Protein AF-A0A7X9FJ87-F1 (afdb_monomer_lite)

Radius of gyration: 13.89 Å; chains: 1; bounding box: 32×21×38 Å

Secondary structure (DSSP, 8-state):
---HHHHHHHIIIIIS---HHHHHHHHHHHHHHHHHHHHHHHHHHHTT-HHHHHHHHHHHHHHHHHTT-HHHHHHHHHHHHHHH-

Foldseek 3Di:
DDDLLVQLLCCCCPVVNDDNVCSVVLSVVLVVQLVVLVVQLVVCVVVVPLVSNLVSLVSNLVSCVNSVNNVVSVVSVVSNVVSVD

Structure (mmCIF, N/CA/C/O backbone):
data_AF-A0A7X9FJ87-F1
#
_entry.id   AF-A0A7X9FJ87-F1
#
loop_
_atom_site.group_PDB
_atom_site.id
_atom_site.type_symbol
_atom_site.label_atom_id
_atom_site.label_alt_id
_atom_site.label_comp_id
_atom_site.label_asym_id
_atom_site.label_entity_id
_atom_site.label_seq_id
_atom_site.pdbx_PDB_ins_code
_atom_site.Cartn_x
_atom_site.Cartn_y
_atom_site.Cartn_z
_atom_site.occupancy
_atom_site.B_iso_or_equiv
_atom_site.auth_seq_id
_atom_site.auth_comp_id
_atom_site.auth_asym_id
_atom_site.auth_atom_id
_atom_site.pdbx_PDB_model_num
ATOM 1 N N . MET A 1 1 ? 16.936 -12.924 -1.786 1.00 57.72 1 MET A N 1
ATOM 2 C CA . MET A 1 1 ? 15.587 -12.326 -1.747 1.00 57.72 1 MET A CA 1
ATOM 3 C C . MET A 1 1 ? 15.721 -10.932 -2.313 1.00 57.72 1 MET A C 1
ATOM 5 O O . MET A 1 1 ? 16.548 -10.192 -1.796 1.00 57.72 1 MET A O 1
ATOM 9 N N . THR A 1 2 ? 15.001 -10.611 -3.382 1.00 74.56 2 THR A N 1
ATOM 10 C CA . THR A 1 2 ? 14.821 -9.225 -3.829 1.00 74.56 2 THR A CA 1
ATOM 11 C C . THR A 1 2 ? 14.025 -8.477 -2.763 1.00 74.56 2 THR A C 1
ATOM 13 O O . THR A 1 2 ? 13.108 -9.037 -2.157 1.00 74.56 2 THR A O 1
ATOM 16 N N . GLY A 1 3 ? 14.425 -7.251 -2.451 1.00 89.88 3 GLY A N 1
ATOM 17 C CA . GLY A 1 3 ? 13.718 -6.410 -1.503 1.00 89.88 3 GLY A CA 1
ATOM 18 C C . GLY A 1 3 ? 12.416 -5.858 -2.096 1.00 89.88 3 GLY A C 1
ATOM 19 O O . GLY A 1 3 ? 12.123 -6.035 -3.284 1.00 89.88 3 GLY A O 1
ATOM 20 N N . PRO A 1 4 ? 11.600 -5.170 -1.277 1.00 90.31 4 PRO A N 1
ATOM 21 C CA . PRO A 1 4 ? 10.334 -4.599 -1.732 1.00 90.31 4 PRO A CA 1
ATOM 22 C C . PRO A 1 4 ? 10.499 -3.565 -2.853 1.00 90.31 4 PRO A C 1
ATOM 24 O O . PRO A 1 4 ? 9.638 -3.465 -3.720 1.00 90.31 4 PRO A O 1
ATOM 27 N N . ILE A 1 5 ? 11.600 -2.805 -2.852 1.00 93.31 5 ILE A N 1
ATOM 28 C CA . ILE A 1 5 ? 11.863 -1.810 -3.900 1.00 93.31 5 ILE A CA 1
ATOM 29 C C . ILE A 1 5 ? 12.210 -2.501 -5.217 1.00 93.31 5 ILE A C 1
ATOM 31 O O . ILE A 1 5 ? 11.625 -2.139 -6.233 1.00 93.31 5 ILE A O 1
ATOM 35 N N . GLU A 1 6 ? 13.092 -3.509 -5.211 1.00 95.38 6 GLU A N 1
ATOM 36 C CA . GLU A 1 6 ? 13.386 -4.261 -6.436 1.00 95.38 6 GLU A CA 1
ATOM 37 C C . GLU A 1 6 ? 12.134 -4.967 -6.961 1.00 95.38 6 GLU A C 1
ATOM 39 O O . GLU A 1 6 ? 11.836 -4.871 -8.142 1.00 95.38 6 GLU A O 1
ATOM 44 N N . THR A 1 7 ? 11.331 -5.567 -6.077 1.00 96.12 7 THR A N 1
ATOM 45 C CA . THR A 1 7 ? 10.066 -6.217 -6.465 1.00 96.12 7 THR A CA 1
ATOM 46 C C . THR A 1 7 ? 9.107 -5.241 -7.151 1.00 96.12 7 THR A C 1
ATOM 48 O O . THR A 1 7 ? 8.519 -5.570 -8.178 1.00 96.12 7 THR A O 1
ATOM 51 N N . ALA A 1 8 ? 8.945 -4.034 -6.600 1.00 97.06 8 ALA A N 1
ATOM 52 C CA . ALA A 1 8 ? 8.070 -3.025 -7.187 1.00 97.06 8 ALA A CA 1
ATOM 53 C C . ALA A 1 8 ? 8.620 -2.480 -8.512 1.00 97.06 8 ALA A C 1
ATOM 55 O O . ALA A 1 8 ? 7.855 -2.289 -9.456 1.00 97.06 8 ALA A O 1
ATOM 56 N N . ARG A 1 9 ? 9.940 -2.271 -8.604 1.00 97.44 9 ARG A N 1
ATOM 57 C CA . ARG A 1 9 ? 10.611 -1.869 -9.847 1.00 97.44 9 ARG A CA 1
ATOM 58 C C . ARG A 1 9 ? 10.396 -2.912 -10.943 1.00 97.44 9 ARG A C 1
ATOM 60 O O . ARG A 1 9 ? 9.960 -2.550 -12.031 1.00 97.44 9 ARG A O 1
ATOM 67 N N . ASP A 1 10 ? 10.650 -4.183 -10.635 1.00 96.94 10 ASP A N 1
ATOM 68 C CA . ASP A 1 10 ? 10.476 -5.298 -11.565 1.00 96.94 10 ASP A CA 1
ATOM 69 C C . ASP A 1 10 ? 9.022 -5.376 -12.030 1.00 96.94 10 ASP A C 1
ATOM 71 O O . ASP A 1 10 ? 8.767 -5.415 -13.227 1.00 96.94 10 ASP A O 1
ATOM 75 N N . TYR A 1 11 ? 8.056 -5.278 -11.113 1.00 97.56 11 TYR A N 1
ATOM 76 C CA . TYR A 1 11 ? 6.635 -5.262 -11.459 1.00 97.56 11 TYR A CA 1
ATOM 77 C C . TYR A 1 11 ? 6.264 -4.114 -12.414 1.00 97.56 11 TYR A C 1
ATOM 79 O O . TYR A 1 11 ? 5.536 -4.321 -13.389 1.00 97.56 11 TYR A O 1
ATOM 87 N N . PHE A 1 12 ? 6.781 -2.906 -12.176 1.00 97.94 12 PHE A N 1
ATOM 88 C CA . PHE A 1 12 ? 6.542 -1.770 -13.065 1.00 97.94 12 PHE A CA 1
ATOM 89 C C . PHE A 1 12 ? 7.179 -1.952 -14.446 1.00 97.94 12 PHE A C 1
ATOM 91 O O . PHE A 1 12 ? 6.533 -1.638 -15.446 1.00 97.94 12 PHE A O 1
ATOM 98 N N . LEU A 1 13 ? 8.396 -2.497 -14.511 1.00 97.31 13 LEU A N 1
ATOM 99 C CA . LEU A 1 13 ? 9.105 -2.752 -15.766 1.00 97.31 13 LEU A CA 1
ATOM 100 C C . LEU A 1 13 ? 8.477 -3.893 -16.573 1.00 97.31 13 LEU A C 1
ATOM 102 O O . LEU A 1 13 ? 8.274 -3.760 -17.779 1.00 97.31 13 LEU A O 1
ATOM 106 N N . THR A 1 14 ? 8.188 -5.028 -15.935 1.00 96.62 14 THR A N 1
ATOM 107 C CA . THR A 1 14 ? 7.845 -6.269 -16.643 1.00 96.62 14 THR A CA 1
ATOM 108 C C . THR A 1 14 ? 6.348 -6.420 -16.851 1.00 96.62 14 THR A C 1
ATOM 110 O O . THR A 1 14 ? 5.909 -6.692 -17.971 1.00 96.62 14 THR A O 1
ATOM 113 N N . GLU A 1 15 ? 5.558 -6.218 -15.795 1.00 96.81 15 GLU A N 1
ATOM 114 C CA . GLU A 1 15 ? 4.116 -6.464 -15.825 1.00 96.81 15 GLU A CA 1
ATOM 115 C C . GLU A 1 15 ? 3.356 -5.255 -16.367 1.00 96.81 15 GLU A C 1
ATOM 117 O O . GLU A 1 15 ? 2.496 -5.402 -17.236 1.00 96.81 15 GLU A O 1
ATOM 122 N N . LEU A 1 16 ? 3.686 -4.052 -15.883 1.00 96.44 16 LEU A N 1
ATOM 123 C CA . LEU A 1 16 ? 2.987 -2.825 -16.285 1.00 96.44 16 LEU A CA 1
ATOM 124 C C . LEU A 1 16 ? 3.644 -2.095 -17.460 1.00 96.44 16 LEU A C 1
ATOM 126 O O . LEU A 1 16 ? 2.991 -1.259 -18.083 1.00 96.44 16 LEU A O 1
ATOM 130 N N . ARG A 1 17 ? 4.891 -2.445 -17.804 1.00 97.00 17 ARG A N 1
ATOM 131 C CA . ARG A 1 17 ? 5.650 -1.876 -18.930 1.00 97.00 17 ARG A CA 1
ATOM 132 C C . ARG A 1 17 ? 5.759 -0.349 -18.880 1.00 97.00 17 ARG A C 1
ATOM 134 O O . ARG A 1 17 ? 5.652 0.313 -19.913 1.00 97.00 17 ARG A O 1
ATOM 141 N N . PHE A 1 18 ? 5.959 0.203 -17.684 1.00 96.50 18 PHE A N 1
ATOM 142 C CA . PHE A 1 18 ? 6.259 1.625 -17.532 1.00 96.50 18 PHE A CA 1
ATOM 143 C C . PHE A 1 18 ? 7.629 1.968 -18.139 1.00 96.50 18 PHE A C 1
ATOM 145 O O . PHE A 1 18 ? 8.542 1.137 -18.071 1.00 96.50 18 PHE A O 1
ATOM 152 N N . PRO A 1 19 ? 7.801 3.182 -18.695 1.00 96.69 19 PRO A N 1
ATOM 153 C CA . PRO A 1 19 ? 9.114 3.691 -19.078 1.00 96.69 19 PRO A CA 1
ATOM 154 C C . PRO A 1 19 ? 10.045 3.736 -17.863 1.00 96.69 19 PRO A C 1
ATOM 156 O O . PRO A 1 19 ? 9.635 4.163 -16.782 1.00 96.69 19 PRO A O 1
ATOM 159 N N . GLU A 1 20 ? 11.296 3.300 -18.023 1.00 94.56 20 GLU A N 1
ATOM 160 C CA . GLU A 1 20 ? 12.247 3.208 -16.908 1.00 94.56 20 GLU A CA 1
ATOM 161 C C . GLU A 1 20 ? 12.479 4.572 -16.236 1.00 94.56 20 GLU A C 1
ATOM 163 O O . GLU A 1 20 ? 12.630 4.648 -15.016 1.00 94.56 20 GLU A O 1
ATOM 168 N N . GLU A 1 21 ? 12.424 5.652 -17.015 1.00 94.94 21 GLU A N 1
ATOM 169 C CA . GLU A 1 21 ? 12.556 7.030 -16.552 1.00 94.94 21 GLU A CA 1
ATOM 170 C C . GLU A 1 21 ? 11.423 7.496 -15.618 1.00 94.94 21 GLU A C 1
ATOM 172 O O . GLU A 1 21 ? 11.651 8.378 -14.790 1.00 94.94 21 GLU A O 1
ATOM 177 N N . GLU A 1 22 ? 10.229 6.898 -15.693 1.00 95.56 22 GLU A N 1
ATOM 178 C CA . GLU A 1 22 ? 9.077 7.257 -14.847 1.00 95.56 22 GLU A CA 1
ATOM 179 C C . GLU A 1 22 ? 9.055 6.474 -13.523 1.00 95.56 22 GLU A C 1
ATOM 181 O O . GLU A 1 22 ? 8.464 6.904 -12.528 1.00 95.56 22 GLU A O 1
ATOM 186 N N . ILE A 1 23 ? 9.715 5.314 -13.478 1.00 97.06 23 ILE A N 1
ATOM 187 C CA . ILE A 1 23 ? 9.576 4.354 -12.376 1.00 97.06 23 ILE A CA 1
ATOM 188 C C . ILE A 1 23 ? 10.090 4.908 -11.051 1.00 97.06 23 ILE A C 1
ATOM 190 O O . ILE A 1 23 ? 9.469 4.682 -10.013 1.00 97.06 23 ILE A O 1
ATOM 194 N N . GLU A 1 24 ? 11.190 5.657 -11.060 1.00 95.38 24 GLU A N 1
ATOM 195 C CA . GLU A 1 24 ? 11.735 6.244 -9.832 1.00 95.38 24 GLU A CA 1
ATOM 196 C C . GLU A 1 24 ? 10.769 7.268 -9.211 1.00 95.38 24 GLU A C 1
ATOM 198 O O . GLU A 1 24 ? 10.617 7.323 -7.984 1.00 95.38 24 GLU A O 1
ATOM 203 N N . GLU A 1 25 ? 10.054 8.036 -10.039 1.00 96.50 25 GLU A N 1
ATOM 204 C CA . GLU A 1 25 ? 9.027 8.971 -9.573 1.00 96.50 25 GLU A CA 1
ATOM 205 C C . GLU A 1 25 ? 7.819 8.223 -8.993 1.00 96.50 25 GLU A C 1
ATOM 207 O O . GLU A 1 25 ? 7.370 8.532 -7.882 1.00 96.50 25 GLU A O 1
ATOM 212 N N . ILE A 1 26 ? 7.346 7.182 -9.684 1.00 96.56 26 ILE A N 1
ATOM 213 C CA . ILE A 1 26 ? 6.232 6.341 -9.225 1.00 96.56 26 ILE A CA 1
ATOM 214 C C . ILE A 1 26 ? 6.586 5.647 -7.902 1.00 96.56 26 ILE A C 1
ATOM 216 O O . ILE A 1 26 ? 5.784 5.647 -6.964 1.00 96.56 26 ILE A O 1
ATOM 220 N N . LEU A 1 27 ? 7.800 5.101 -7.774 1.00 96.94 27 LEU A N 1
ATOM 221 C CA . LEU A 1 27 ? 8.288 4.482 -6.539 1.00 96.94 27 LEU A CA 1
ATOM 222 C C . LEU A 1 27 ? 8.377 5.497 -5.396 1.00 96.94 27 LEU A C 1
ATOM 224 O O . LEU A 1 27 ? 8.006 5.187 -4.258 1.00 96.94 27 LEU A O 1
ATOM 228 N N . ALA A 1 28 ? 8.837 6.721 -5.669 1.00 96.38 28 ALA A N 1
ATOM 229 C CA . ALA A 1 28 ? 8.885 7.782 -4.671 1.00 96.38 28 ALA A CA 1
ATOM 230 C C . ALA A 1 28 ? 7.479 8.192 -4.203 1.00 96.38 28 ALA A C 1
ATOM 232 O O . ALA A 1 28 ? 7.266 8.362 -2.995 1.00 96.38 28 ALA A O 1
ATOM 233 N N . LEU A 1 29 ? 6.518 8.308 -5.125 1.00 96.62 29 LEU A N 1
ATOM 234 C CA . LEU A 1 29 ? 5.117 8.595 -4.815 1.00 96.62 29 LEU A CA 1
ATOM 235 C C . LEU A 1 29 ? 4.488 7.464 -3.994 1.00 96.62 29 LEU A C 1
ATOM 237 O O . LEU A 1 29 ? 3.916 7.722 -2.933 1.00 96.62 29 LEU A O 1
ATOM 241 N N . GLY A 1 30 ? 4.665 6.216 -4.430 1.00 96.19 30 GLY A N 1
ATOM 242 C CA . GLY A 1 30 ? 4.184 5.023 -3.736 1.00 96.19 30 GLY A CA 1
ATOM 243 C C . GLY A 1 30 ? 4.735 4.922 -2.315 1.00 96.19 30 GLY A C 1
ATOM 244 O O . GLY A 1 30 ? 3.971 4.715 -1.373 1.00 96.19 30 GLY A O 1
ATOM 245 N N . ARG A 1 31 ? 6.037 5.177 -2.120 1.00 96.00 31 ARG A N 1
ATOM 246 C CA . ARG A 1 31 ? 6.662 5.197 -0.787 1.00 96.00 31 ARG A CA 1
ATOM 247 C C . ARG A 1 31 ? 6.035 6.253 0.123 1.00 96.00 31 ARG A C 1
ATOM 249 O O . ARG A 1 31 ? 5.724 5.949 1.271 1.00 96.00 31 ARG A O 1
ATOM 256 N N . ARG A 1 32 ? 5.832 7.480 -0.373 1.00 97.31 32 ARG A N 1
ATOM 257 C CA . ARG A 1 32 ? 5.201 8.564 0.403 1.00 97.31 32 ARG A CA 1
ATOM 258 C C . ARG A 1 32 ? 3.762 8.216 0.780 1.00 97.31 32 ARG A C 1
ATOM 260 O O . ARG A 1 32 ? 3.405 8.338 1.950 1.00 97.31 32 ARG A O 1
ATOM 267 N N . ALA A 1 33 ? 2.975 7.742 -0.184 1.00 97.12 33 ALA A N 1
ATOM 268 C CA . ALA A 1 33 ? 1.591 7.341 0.036 1.00 97.12 33 ALA A CA 1
ATOM 269 C C . ALA A 1 33 ? 1.495 6.191 1.050 1.00 97.12 33 ALA A C 1
ATOM 271 O O . ALA A 1 33 ? 0.665 6.232 1.957 1.00 97.12 33 ALA A O 1
ATOM 272 N N . LEU A 1 34 ? 2.389 5.201 0.956 1.00 97.00 34 LEU A N 1
ATOM 273 C CA . LEU A 1 34 ? 2.442 4.084 1.893 1.00 97.00 34 LEU A CA 1
ATOM 274 C C . LEU A 1 34 ? 2.787 4.551 3.313 1.00 97.00 34 LEU A C 1
ATOM 276 O O . LEU A 1 34 ? 2.119 4.147 4.262 1.00 97.00 34 LEU A O 1
ATOM 280 N N . SER A 1 35 ? 3.782 5.430 3.473 1.00 96.94 35 SER A N 1
ATOM 281 C CA . SER A 1 35 ? 4.122 6.004 4.782 1.00 96.94 35 SER A CA 1
ATOM 282 C C . SER A 1 35 ? 2.954 6.783 5.394 1.00 96.94 35 SER A C 1
ATOM 284 O O . SER A 1 35 ? 2.688 6.641 6.586 1.00 96.94 35 SER A O 1
ATOM 286 N N . GLN A 1 36 ? 2.234 7.569 4.590 1.00 97.56 36 GLN A N 1
ATOM 287 C CA . GLN A 1 36 ? 1.054 8.308 5.044 1.00 97.56 36 GLN A CA 1
ATOM 288 C C . GLN A 1 36 ? -0.088 7.369 5.449 1.00 97.56 36 GLN A C 1
ATOM 290 O O . GLN A 1 36 ? -0.633 7.522 6.540 1.00 97.56 36 GLN A O 1
ATOM 295 N N . GLY A 1 37 ? -0.410 6.372 4.619 1.00 97.06 37 GLY A N 1
ATOM 296 C CA . GLY A 1 37 ? -1.461 5.395 4.908 1.00 97.06 37 GLY A CA 1
ATOM 297 C C . GLY A 1 37 ? -1.167 4.576 6.166 1.00 97.06 37 GLY A C 1
ATOM 298 O O . GLY A 1 37 ? -2.028 4.438 7.030 1.00 97.06 37 GLY A O 1
ATOM 299 N N . LEU A 1 38 ? 0.074 4.102 6.334 1.00 97.62 38 LEU A N 1
ATOM 300 C CA . LEU A 1 38 ? 0.493 3.394 7.548 1.00 97.62 38 LEU A CA 1
ATOM 301 C C . LEU A 1 38 ? 0.421 4.291 8.791 1.00 97.62 38 LEU A C 1
ATOM 303 O O . LEU A 1 38 ? -0.060 3.847 9.832 1.00 97.62 38 LEU A O 1
ATOM 307 N N . GLY A 1 39 ? 0.835 5.557 8.683 1.00 97.94 39 GLY A N 1
ATOM 308 C CA . GLY A 1 39 ? 0.655 6.538 9.757 1.00 97.94 39 GLY A CA 1
ATOM 309 C C . GLY A 1 39 ? -0.821 6.739 10.119 1.00 97.94 39 GLY A C 1
ATOM 310 O O . GLY A 1 39 ? -1.164 6.810 11.300 1.00 97.94 39 GLY A O 1
ATOM 311 N N . GLY A 1 40 ? -1.703 6.746 9.116 1.00 97.81 40 GLY A N 1
ATOM 312 C CA . GLY A 1 40 ? -3.153 6.776 9.290 1.00 97.81 40 GLY A CA 1
ATOM 313 C C . GLY A 1 40 ? -3.690 5.563 10.050 1.00 97.81 40 GLY A C 1
ATOM 314 O O . GLY A 1 40 ? -4.444 5.741 11.006 1.00 97.81 40 GLY A O 1
ATOM 315 N N . VAL A 1 41 ? -3.261 4.347 9.686 1.00 97.94 41 VAL A N 1
ATOM 316 C CA . VAL A 1 41 ? -3.628 3.107 10.396 1.00 97.94 41 VAL A CA 1
ATOM 317 C C . VAL A 1 41 ? -3.193 3.172 11.861 1.00 97.94 41 VAL A C 1
ATOM 319 O O . VAL A 1 41 ? -4.006 2.934 12.751 1.00 97.94 41 VAL A O 1
ATOM 322 N N . VAL A 1 42 ? -1.933 3.535 12.132 1.00 97.88 42 VAL A N 1
ATOM 323 C CA . VAL A 1 42 ? -1.400 3.628 13.504 1.00 97.88 42 VAL A CA 1
ATOM 324 C C . VAL A 1 42 ? -2.169 4.661 14.326 1.00 97.88 42 VAL A C 1
ATOM 326 O O . VAL A 1 42 ? -2.535 4.391 15.470 1.00 97.88 42 VAL A O 1
ATOM 329 N N . SER A 1 43 ? -2.463 5.825 13.743 1.00 98.06 43 SER A N 1
ATOM 330 C CA . SER A 1 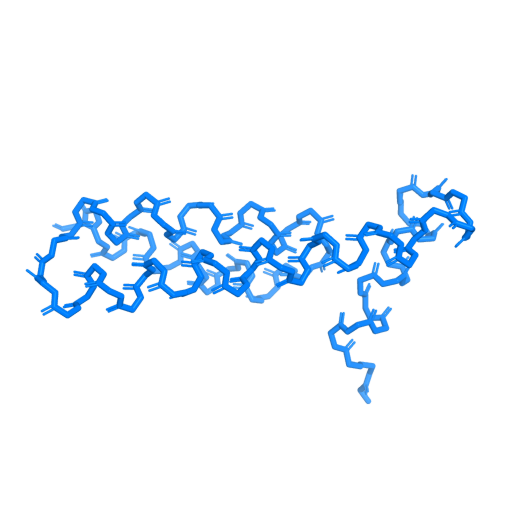43 ? -3.251 6.856 14.418 1.00 98.06 43 SER A CA 1
ATOM 331 C C . SER A 1 43 ? -4.670 6.381 14.736 1.00 98.06 43 SER A C 1
ATOM 333 O O . SER A 1 43 ? -5.143 6.648 15.837 1.00 98.06 43 SER A O 1
ATOM 335 N N . ALA A 1 44 ? -5.338 5.689 13.809 1.00 97.69 44 ALA A N 1
ATOM 336 C CA . ALA A 1 44 ? -6.697 5.188 14.006 1.00 97.69 44 ALA A CA 1
ATOM 337 C C . ALA A 1 44 ? -6.761 4.073 15.063 1.00 97.69 44 ALA A C 1
ATOM 339 O O . ALA A 1 44 ? -7.672 4.057 15.892 1.00 97.69 44 ALA A O 1
ATOM 340 N N . LEU A 1 45 ? -5.753 3.192 15.092 1.00 96.81 45 LEU A N 1
ATOM 341 C CA . LEU A 1 45 ? -5.589 2.193 16.151 1.00 96.81 45 LEU A CA 1
ATOM 342 C C . LEU A 1 45 ? -5.422 2.858 17.522 1.00 96.81 45 LEU A C 1
ATOM 344 O O . LEU A 1 45 ? -6.061 2.441 18.484 1.00 96.81 45 LEU A O 1
ATOM 348 N N . GLY A 1 46 ? -4.617 3.923 17.607 1.00 97.50 46 GLY A N 1
ATOM 349 C CA . GLY A 1 46 ? -4.403 4.670 18.849 1.00 97.50 46 GLY A CA 1
ATOM 350 C C . GLY A 1 46 ? -5.666 5.335 19.409 1.00 97.50 46 GLY A C 1
ATOM 351 O O . GLY A 1 46 ? -5.753 5.548 20.615 1.00 97.50 46 GLY A O 1
ATOM 352 N N . THR A 1 47 ? -6.654 5.634 18.559 1.00 97.00 47 THR A N 1
ATOM 353 C CA . THR A 1 47 ? -7.947 6.206 18.970 1.00 97.00 47 THR A CA 1
ATOM 354 C C . THR A 1 47 ? -9.068 5.172 19.091 1.00 97.00 47 THR A C 1
ATOM 356 O O . THR A 1 47 ? -10.180 5.545 19.454 1.00 97.00 47 THR A O 1
ATOM 359 N N . GLY A 1 48 ? -8.814 3.898 18.771 1.00 96.25 48 GLY A N 1
ATOM 360 C CA . GLY A 1 48 ? -9.840 2.848 18.754 1.00 96.25 48 GLY A CA 1
ATOM 361 C C . GLY A 1 48 ? -10.926 3.045 17.686 1.00 96.25 48 GLY A C 1
ATOM 362 O O . GLY A 1 48 ? -12.020 2.504 17.819 1.00 96.25 48 GLY A O 1
ATOM 363 N N . ASP A 1 49 ? -10.652 3.828 16.639 1.00 97.38 49 ASP A N 1
ATOM 364 C CA . ASP A 1 49 ? -11.621 4.125 15.579 1.00 97.38 49 ASP A CA 1
ATOM 365 C C . ASP A 1 49 ? -11.551 3.046 14.490 1.00 97.38 49 ASP A C 1
ATOM 367 O O . ASP A 1 49 ? -10.801 3.163 13.517 1.00 97.38 49 ASP A O 1
ATOM 371 N N . ALA A 1 50 ? -12.322 1.972 14.673 1.00 97.50 50 ALA A N 1
ATOM 372 C CA . ALA A 1 50 ? -12.330 0.818 13.774 1.00 97.50 50 ALA A CA 1
ATOM 373 C C . ALA A 1 50 ? -12.672 1.194 12.321 1.00 97.50 50 ALA A C 1
ATOM 375 O O . ALA A 1 50 ? -12.036 0.708 11.385 1.00 97.50 50 ALA A O 1
ATOM 376 N N . ARG A 1 51 ? -13.599 2.138 12.113 1.00 97.69 51 ARG A N 1
ATOM 377 C CA . ARG A 1 51 ? -13.949 2.615 10.770 1.00 97.69 51 ARG A CA 1
ATOM 378 C C . ARG A 1 51 ? -12.735 3.240 10.086 1.00 97.69 51 ARG A C 1
ATOM 380 O O . ARG A 1 51 ? -12.430 2.890 8.947 1.00 97.69 51 ARG A O 1
ATOM 387 N N . ARG A 1 52 ? -12.014 4.130 10.774 1.00 97.75 52 ARG A N 1
ATOM 388 C CA . ARG A 1 52 ? -10.794 4.730 10.212 1.00 97.75 52 ARG A CA 1
ATOM 389 C C . ARG A 1 52 ? -9.687 3.702 10.005 1.00 97.75 52 ARG A C 1
ATOM 391 O O . ARG A 1 52 ? -8.930 3.841 9.048 1.00 97.75 52 ARG A O 1
ATOM 398 N N . VAL A 1 53 ? -9.589 2.671 10.849 1.00 98.44 53 VAL A N 1
ATOM 399 C CA . VAL A 1 53 ? -8.648 1.562 10.616 1.00 98.44 53 VAL A CA 1
ATOM 400 C C . VAL A 1 53 ? -8.965 0.860 9.296 1.00 98.44 53 VAL A C 1
ATOM 402 O O . VAL A 1 53 ? -8.052 0.716 8.483 1.00 98.44 53 VAL A O 1
ATOM 405 N N . SER A 1 54 ? -10.229 0.489 9.045 1.00 98.38 54 SER A N 1
ATOM 406 C CA . SER A 1 54 ? -10.641 -0.133 7.774 1.00 98.38 54 SER A CA 1
ATOM 407 C C . SER A 1 54 ? -10.321 0.772 6.577 1.00 98.38 54 SER A C 1
ATOM 409 O O . SER A 1 54 ? -9.614 0.351 5.661 1.00 98.38 54 SER A O 1
ATOM 411 N N . GLU A 1 55 ? -10.717 2.050 6.620 1.00 97.94 55 GLU A N 1
ATOM 412 C CA . GLU A 1 55 ? -10.465 3.004 5.529 1.00 97.94 55 GLU A CA 1
ATOM 413 C C . GLU A 1 55 ? -8.968 3.143 5.200 1.00 97.94 55 GLU A C 1
ATOM 415 O O . GLU A 1 55 ? -8.565 3.103 4.035 1.00 97.94 55 GLU A O 1
ATOM 420 N N . GLN A 1 56 ? -8.118 3.285 6.220 1.00 98.25 56 GLN A N 1
ATOM 421 C CA . GLN A 1 56 ? -6.675 3.434 6.018 1.00 98.25 56 GLN A CA 1
ATOM 422 C C . GLN A 1 56 ? -6.026 2.122 5.557 1.00 98.25 56 GLN A C 1
ATOM 424 O O . GLN A 1 56 ? -5.153 2.139 4.687 1.00 98.25 56 GLN A O 1
ATOM 429 N N . ALA A 1 57 ? -6.481 0.976 6.069 1.00 98.38 57 ALA A N 1
ATOM 430 C CA . ALA A 1 57 ? -6.021 -0.335 5.623 1.00 98.38 57 ALA A CA 1
ATOM 431 C C . ALA A 1 57 ? -6.403 -0.610 4.157 1.00 98.38 57 ALA A C 1
ATOM 433 O O . ALA A 1 57 ? -5.573 -1.117 3.396 1.00 98.38 57 ALA A O 1
ATOM 434 N N . HIS A 1 58 ? -7.599 -0.195 3.726 1.00 98.25 58 HIS A N 1
ATOM 435 C CA . HIS A 1 58 ? -8.043 -0.267 2.334 1.00 98.25 58 HIS A CA 1
ATOM 436 C C . HIS A 1 58 ? -7.117 0.518 1.394 1.00 98.25 58 HIS A C 1
ATOM 438 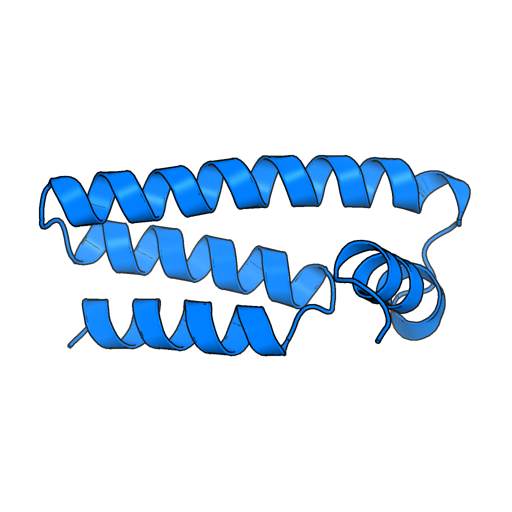O O . HIS A 1 58 ? -6.701 0.002 0.350 1.00 98.25 58 HIS A O 1
ATOM 444 N N . LEU A 1 59 ? -6.750 1.746 1.781 1.00 97.62 59 LEU A N 1
ATOM 445 C CA . LEU A 1 59 ? -5.813 2.583 1.027 1.00 97.62 59 LEU A CA 1
ATOM 446 C C . LEU A 1 59 ? -4.429 1.929 0.934 1.00 97.62 59 LEU A C 1
ATOM 448 O O . LEU A 1 59 ? -3.882 1.786 -0.161 1.00 97.62 59 LEU A O 1
ATOM 452 N N . VAL A 1 60 ? -3.884 1.473 2.067 1.00 98.50 60 VAL A N 1
ATOM 453 C CA . VAL A 1 60 ? -2.582 0.788 2.130 1.00 98.50 60 VAL A CA 1
ATOM 454 C C . VAL A 1 60 ? -2.572 -0.464 1.248 1.00 98.50 60 VAL A C 1
ATOM 456 O O . VAL A 1 60 ? -1.636 -0.664 0.474 1.00 98.50 60 VAL A O 1
ATOM 459 N N . LYS A 1 61 ? -3.633 -1.278 1.294 1.00 98.38 61 LYS A N 1
ATOM 460 C CA . LYS A 1 61 ? -3.815 -2.445 0.418 1.00 98.38 61 LYS A CA 1
ATOM 461 C C . LYS A 1 61 ? -3.745 -2.050 -1.057 1.00 98.38 61 LYS A C 1
ATOM 463 O O . LYS A 1 61 ? -3.049 -2.719 -1.821 1.00 98.38 61 LYS A O 1
ATOM 468 N N . GLY A 1 62 ? -4.461 -0.999 -1.459 1.00 98.06 62 GLY A N 1
ATOM 469 C CA . GLY A 1 62 ? -4.458 -0.507 -2.838 1.00 98.06 62 GLY A CA 1
ATOM 470 C C . GLY A 1 62 ? -3.057 -0.113 -3.303 1.00 98.06 62 GLY A C 1
ATOM 471 O O . GLY A 1 62 ? -2.594 -0.597 -4.334 1.00 98.06 62 GLY A O 1
ATOM 472 N N . ILE A 1 63 ? -2.350 0.683 -2.497 1.00 97.94 63 ILE A N 1
ATOM 473 C CA . ILE A 1 63 ? -0.980 1.133 -2.790 1.00 97.94 63 ILE A CA 1
ATOM 474 C C . ILE A 1 63 ? -0.042 -0.067 -2.965 1.00 97.94 63 ILE A C 1
ATOM 476 O O . ILE A 1 63 ? 0.634 -0.175 -3.984 1.00 97.94 63 ILE A O 1
ATOM 480 N N . LEU A 1 64 ? -0.044 -1.005 -2.015 1.00 98.19 64 LEU A N 1
ATOM 481 C CA . LEU A 1 64 ? 0.829 -2.181 -2.054 1.00 98.19 64 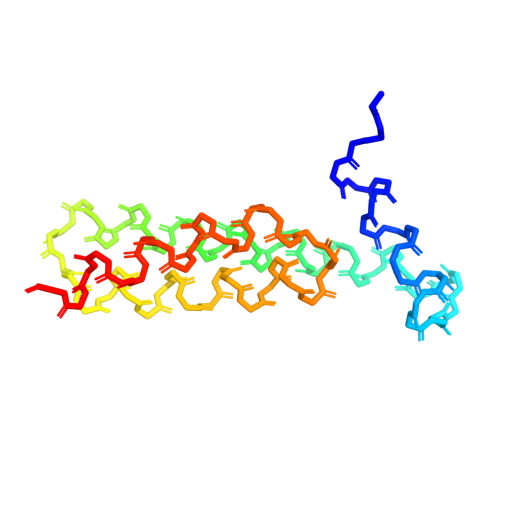LEU A CA 1
ATOM 482 C C . LEU A 1 64 ? 0.575 -3.045 -3.294 1.00 98.19 64 LEU A C 1
ATOM 484 O O . LEU A 1 64 ? 1.520 -3.455 -3.961 1.00 98.19 64 LEU A O 1
ATOM 488 N N . ARG A 1 65 ? -0.692 -3.290 -3.646 1.00 97.88 65 ARG A N 1
ATOM 489 C CA . ARG A 1 65 ? -1.040 -4.090 -4.832 1.00 97.88 65 ARG A CA 1
ATOM 490 C C . ARG A 1 65 ? -0.682 -3.385 -6.137 1.00 97.88 65 ARG A C 1
ATOM 492 O O . ARG A 1 65 ? 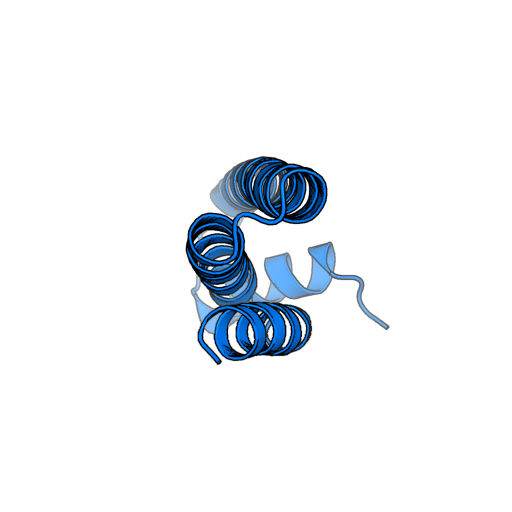-0.221 -4.050 -7.057 1.00 97.88 65 ARG A O 1
ATOM 499 N N . ASN A 1 66 ? -0.842 -2.064 -6.203 1.00 96.94 66 ASN A N 1
ATOM 500 C CA . ASN A 1 66 ? -0.423 -1.282 -7.366 1.00 96.94 66 ASN A CA 1
ATOM 501 C C . ASN A 1 66 ? 1.101 -1.297 -7.551 1.00 96.94 66 ASN A C 1
ATOM 503 O O . ASN A 1 66 ? 1.569 -1.162 -8.672 1.00 96.94 66 ASN A O 1
ATOM 507 N N . MET A 1 67 ? 1.861 -1.513 -6.475 1.00 97.00 67 MET A N 1
ATOM 508 C CA . MET A 1 67 ? 3.317 -1.680 -6.500 1.00 97.00 67 MET A CA 1
ATOM 509 C C . MET A 1 67 ? 3.768 -3.143 -6.670 1.00 97.00 67 MET A C 1
ATOM 511 O O . MET A 1 67 ? 4.935 -3.440 -6.450 1.00 97.00 67 MET A O 1
ATOM 515 N N . GLY A 1 68 ? 2.869 -4.088 -6.966 1.00 97.00 68 GLY A N 1
ATOM 516 C CA . GLY A 1 68 ? 3.223 -5.513 -7.079 1.00 97.00 68 GLY A CA 1
ATOM 517 C C . GLY A 1 68 ? 3.555 -6.200 -5.745 1.00 97.00 68 GLY A C 1
ATOM 518 O O . GLY A 1 68 ? 3.919 -7.374 -5.713 1.00 97.00 68 GLY A O 1
ATOM 519 N N . LEU A 1 69 ? 3.386 -5.511 -4.613 1.00 97.25 69 LEU A N 1
ATOM 520 C CA . LEU A 1 69 ? 3.650 -6.020 -3.264 1.00 97.25 69 LEU A CA 1
ATOM 521 C C . LEU A 1 69 ? 2.433 -6.785 -2.728 1.00 97.25 69 LEU A C 1
ATOM 523 O O . LEU A 1 69 ? 1.821 -6.416 -1.721 1.00 97.25 69 LEU A O 1
ATOM 527 N N . PHE A 1 70 ? 2.056 -7.859 -3.422 1.00 96.38 70 PHE A N 1
ATOM 528 C CA . PHE A 1 70 ? 0.820 -8.595 -3.145 1.00 96.38 70 PHE A CA 1
ATOM 529 C C . PHE A 1 70 ? 0.777 -9.208 -1.743 1.00 96.38 70 PHE A C 1
ATOM 531 O O . PHE A 1 70 ? -0.282 -9.204 -1.119 1.00 96.38 70 PHE A O 1
ATOM 538 N N . ASP A 1 71 ? 1.905 -9.689 -1.224 1.00 95.69 71 ASP A N 1
ATOM 539 C CA . ASP A 1 71 ? 1.987 -10.324 0.096 1.00 95.69 71 ASP A CA 1
ATOM 540 C C . ASP A 1 71 ? 1.733 -9.325 1.230 1.00 95.69 71 ASP A C 1
ATOM 542 O O . ASP A 1 71 ? 0.783 -9.528 1.992 1.00 95.69 71 ASP A O 1
ATOM 546 N N . PRO A 1 72 ? 2.451 -8.187 1.295 1.00 96.50 72 PRO A N 1
ATOM 547 C CA . PRO A 1 72 ? 2.054 -7.072 2.149 1.00 96.50 72 PRO A CA 1
ATOM 548 C C . PRO A 1 72 ? 0.600 -6.627 1.928 1.00 96.50 72 PRO A C 1
ATOM 550 O O . PRO A 1 72 ? -0.123 -6.362 2.888 1.00 96.50 72 PRO A O 1
ATOM 553 N N . GLY A 1 73 ? 0.132 -6.591 0.676 1.00 98.00 73 GLY A N 1
ATOM 554 C CA . GLY A 1 73 ? -1.253 -6.246 0.347 1.00 98.00 73 GLY A CA 1
ATOM 555 C C . GLY A 1 73 ? -2.286 -7.209 0.948 1.00 98.00 73 GLY A C 1
ATOM 556 O O . GLY A 1 73 ? -3.366 -6.777 1.353 1.00 98.00 73 GLY A O 1
ATOM 557 N N . ARG A 1 74 ? -1.966 -8.507 1.062 1.00 98.25 74 ARG A N 1
ATOM 558 C CA . ARG A 1 74 ? -2.806 -9.502 1.753 1.00 98.25 74 ARG A CA 1
ATOM 559 C C . ARG A 1 74 ? -2.894 -9.222 3.252 1.00 98.25 74 ARG A C 1
ATOM 561 O O . ARG A 1 74 ? -3.966 -9.377 3.828 1.00 98.25 74 ARG A O 1
ATOM 568 N N . ILE A 1 75 ? -1.803 -8.769 3.869 1.00 97.62 75 ILE A N 1
ATOM 569 C CA . ILE A 1 75 ? -1.790 -8.382 5.287 1.00 97.62 75 ILE A CA 1
ATOM 570 C C . ILE A 1 75 ? -2.665 -7.143 5.506 1.00 97.62 75 ILE A C 1
ATOM 572 O O . ILE A 1 75 ? -3.508 -7.149 6.396 1.00 97.62 75 ILE A O 1
ATOM 576 N N . ALA A 1 76 ? -2.528 -6.114 4.664 1.00 98.12 76 ALA A N 1
ATOM 577 C CA . ALA A 1 76 ? -3.359 -4.911 4.751 1.00 98.12 76 ALA A CA 1
ATOM 578 C C . ALA A 1 76 ? -4.857 -5.232 4.605 1.00 98.12 76 ALA A C 1
ATOM 580 O O . ALA A 1 76 ? -5.669 -4.754 5.392 1.00 98.12 76 ALA A O 1
ATOM 581 N N . ARG A 1 77 ? -5.211 -6.131 3.678 1.00 98.44 77 ARG A N 1
ATOM 582 C CA . ARG A 1 77 ? -6.575 -6.664 3.561 1.00 98.44 77 ARG A CA 1
ATOM 583 C C . ARG A 1 77 ? -7.046 -7.353 4.846 1.00 98.44 77 ARG A C 1
ATOM 585 O O . ARG A 1 77 ? -8.193 -7.193 5.234 1.00 98.44 77 ARG A O 1
ATOM 592 N N . ARG A 1 78 ? -6.184 -8.120 5.518 1.00 98.25 78 ARG A N 1
ATOM 593 C CA . ARG A 1 78 ? -6.563 -8.777 6.775 1.00 98.25 78 ARG A CA 1
ATOM 594 C C . ARG A 1 78 ? -6.855 -7.763 7.881 1.00 98.25 78 ARG A C 1
ATOM 596 O O . ARG A 1 78 ? -7.758 -7.993 8.673 1.00 98.25 78 ARG A O 1
ATOM 603 N N . VAL A 1 79 ? -6.106 -6.662 7.937 1.00 97.81 79 VAL A N 1
ATOM 604 C CA . VAL A 1 79 ? -6.364 -5.566 8.886 1.00 97.81 79 VAL A CA 1
ATOM 605 C C . VAL A 1 79 ? -7.704 -4.891 8.590 1.00 97.81 79 VAL A C 1
ATOM 607 O O . VAL A 1 79 ? -8.472 -4.665 9.517 1.00 97.81 79 VAL A O 1
ATOM 610 N N . GLU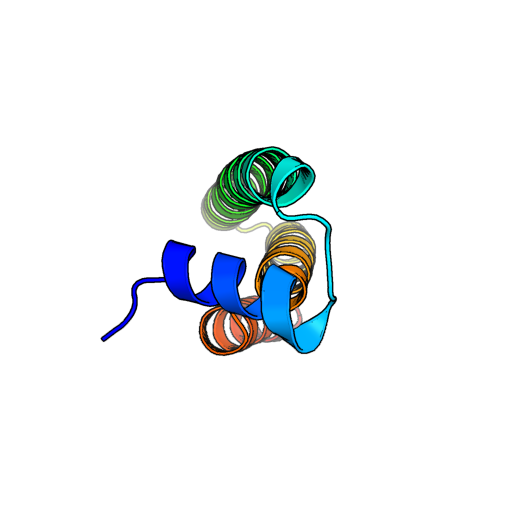 A 1 80 ? -7.997 -4.624 7.316 1.00 98.25 80 GLU A N 1
ATOM 611 C CA . GLU A 1 80 ? -9.290 -4.094 6.856 1.00 98.25 80 GLU A CA 1
ATOM 612 C C . GLU A 1 80 ? -10.453 -5.001 7.296 1.00 98.25 80 GLU A C 1
ATOM 614 O O . GLU A 1 80 ? -11.340 -4.545 8.008 1.00 98.25 80 GLU A O 1
ATOM 619 N N . GLU A 1 81 ? -10.387 -6.301 6.988 1.00 97.94 81 GLU A N 1
ATOM 620 C CA . GLU A 1 81 ? -11.415 -7.289 7.362 1.00 97.94 81 GLU A CA 1
ATOM 621 C C . GLU A 1 81 ? -11.608 -7.407 8.884 1.00 97.94 81 GLU A C 1
ATOM 623 O O . GLU A 1 81 ? -12.721 -7.617 9.354 1.00 97.94 81 GLU A O 1
ATOM 628 N N . LEU A 1 82 ? -10.531 -7.292 9.670 1.00 97.44 82 LEU A N 1
ATOM 629 C CA . LEU A 1 82 ? -10.605 -7.346 11.135 1.00 97.44 82 LEU A CA 1
ATOM 630 C C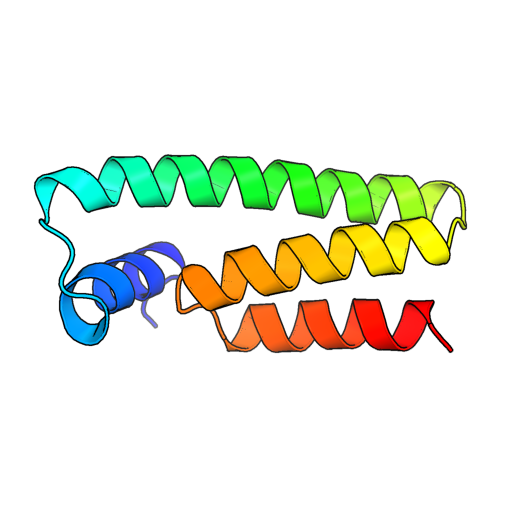 . LEU A 1 82 ? -11.236 -6.092 11.747 1.00 97.44 82 LEU A C 1
ATOM 632 O O . LEU A 1 82 ? -11.780 -6.176 12.840 1.00 97.44 82 LEU A O 1
ATOM 636 N N . ALA A 1 83 ? -11.131 -4.946 11.079 1.00 96.81 83 ALA A N 1
ATOM 637 C CA . ALA A 1 83 ? -11.720 -3.696 11.543 1.00 96.81 83 ALA A CA 1
ATOM 638 C C . ALA A 1 83 ? -13.206 -3.555 11.162 1.00 96.81 83 ALA A C 1
ATOM 640 O O . ALA A 1 83 ? -13.902 -2.711 11.722 1.00 96.81 83 ALA A O 1
ATOM 641 N N . GLU A 1 84 ? -13.682 -4.365 10.213 1.00 94.06 84 GLU A N 1
ATOM 642 C CA . GLU A 1 84 ? -15.087 -4.434 9.786 1.00 94.06 84 GLU A CA 1
ATOM 643 C C . GLU A 1 84 ? -15.927 -5.448 10.579 1.00 94.06 84 GLU A C 1
ATOM 645 O O . GLU A 1 84 ? -17.156 -5.407 10.494 1.00 94.06 84 GLU A O 1
ATOM 650 N N . ALA A 1 85 ? -15.273 -6.358 11.309 1.00 84.56 85 ALA A N 1
ATOM 651 C CA . ALA A 1 85 ? -15.896 -7.410 12.116 1.00 84.56 85 ALA A CA 1
ATOM 652 C C . ALA A 1 85 ? -16.329 -6.909 13.502 1.00 84.56 85 ALA A C 1
ATOM 654 O O . ALA A 1 85 ? -17.410 -7.352 13.957 1.00 84.56 85 ALA A O 1
#

pLDDT: mean 96.1, std 5.22, range [57.72, 98.5]

Sequence (85 aa):
MTGPIETARDYFLTELRFPEEEIEEILALGRRALSQGLGGVVSALGTGDARRVSEQAHLVKGILRNMGLFDPGRIARRVEELAEA